Protein AF-A0A2V8CQQ2-F1 (afdb_monomer_lite)

Structure (mmCIF, N/CA/C/O backbone):
data_AF-A0A2V8CQQ2-F1
#
_entry.id   AF-A0A2V8CQQ2-F1
#
loop_
_atom_site.group_PDB
_atom_site.id
_atom_site.type_symbol
_atom_site.label_atom_id
_atom_site.label_alt_id
_atom_site.label_comp_id
_atom_site.label_asym_id
_atom_site.label_entity_id
_atom_site.label_seq_id
_atom_site.pdbx_PDB_ins_code
_atom_site.Cartn_x
_atom_site.Cartn_y
_atom_site.Cartn_z
_atom_site.occupancy
_atom_site.B_iso_or_equiv
_atom_site.auth_seq_id
_atom_site.auth_comp_id
_atom_site.auth_asym_id
_atom_site.auth_atom_id
_atom_site.pdbx_PDB_model_num
ATOM 1 N N . MET A 1 1 ? 18.560 66.442 -26.505 1.00 48.50 1 MET A N 1
ATOM 2 C CA . MET A 1 1 ? 17.286 65.693 -26.421 1.00 48.50 1 MET A CA 1
ATOM 3 C C . MET A 1 1 ? 16.680 65.686 -27.819 1.00 48.50 1 MET A C 1
ATOM 5 O O . MET A 1 1 ? 16.608 66.790 -28.347 1.00 48.50 1 MET A O 1
ATOM 9 N N . PRO A 1 2 ? 16.194 64.580 -28.423 1.00 58.81 2 PRO A N 1
ATOM 10 C CA . PRO A 1 2 ? 16.508 63.130 -28.410 1.00 58.81 2 PRO A CA 1
ATOM 11 C C . PRO A 1 2 ? 16.999 62.641 -29.835 1.00 58.81 2 PRO A C 1
ATOM 13 O O . PRO A 1 2 ? 17.320 63.515 -30.640 1.00 58.81 2 PRO A O 1
ATOM 16 N N . PRO A 1 3 ? 17.159 61.324 -30.155 1.00 74.31 3 PRO A N 1
ATOM 17 C CA . PRO A 1 3 ? 17.929 60.808 -31.315 1.00 74.31 3 PRO A CA 1
ATOM 18 C C . PRO A 1 3 ? 17.071 60.485 -32.566 1.00 74.31 3 PRO A C 1
ATOM 20 O O . PRO A 1 3 ? 15.854 60.677 -32.534 1.00 74.31 3 PRO A O 1
ATOM 23 N N . PRO A 1 4 ? 17.677 59.991 -33.671 1.00 66.62 4 PRO A N 1
ATOM 24 C CA . PRO A 1 4 ? 17.384 58.593 -34.015 1.00 66.62 4 PRO A CA 1
ATOM 25 C C . PRO A 1 4 ? 18.557 57.774 -34.587 1.00 66.62 4 PRO A C 1
ATOM 27 O O . PRO A 1 4 ? 19.465 58.274 -35.251 1.00 66.62 4 PRO A O 1
ATOM 30 N N . ASP A 1 5 ? 18.444 56.477 -34.318 1.00 65.44 5 ASP A N 1
ATOM 31 C CA . ASP A 1 5 ? 19.273 55.358 -34.744 1.00 65.44 5 ASP A CA 1
ATOM 32 C C . ASP A 1 5 ? 19.406 55.203 -36.262 1.00 65.44 5 ASP A C 1
ATOM 34 O O . ASP A 1 5 ? 18.468 55.457 -37.025 1.00 65.44 5 ASP A O 1
ATOM 38 N N . ARG A 1 6 ? 20.524 54.606 -36.687 1.00 59.81 6 ARG A N 1
ATOM 39 C CA . ARG A 1 6 ? 20.439 53.538 -37.684 1.00 59.81 6 ARG A CA 1
ATOM 40 C C . ARG A 1 6 ? 21.588 52.553 -37.571 1.00 59.81 6 ARG A C 1
ATOM 42 O O . ARG A 1 6 ? 22.755 52.878 -37.774 1.00 59.81 6 ARG A O 1
ATOM 49 N N . ASP A 1 7 ? 21.175 51.329 -37.284 1.00 55.94 7 ASP A N 1
ATOM 50 C CA . ASP A 1 7 ? 21.875 50.085 -37.528 1.00 55.94 7 ASP A CA 1
ATOM 51 C C . ASP A 1 7 ? 22.606 50.080 -38.876 1.00 55.94 7 ASP A C 1
ATOM 53 O O . ASP A 1 7 ? 22.018 50.418 -39.903 1.00 55.94 7 ASP A O 1
ATOM 57 N N . ALA A 1 8 ? 23.849 49.598 -38.887 1.00 51.00 8 ALA A N 1
ATOM 58 C CA . ALA A 1 8 ? 24.235 48.441 -39.698 1.00 51.00 8 ALA A CA 1
ATOM 59 C C . ALA A 1 8 ? 25.747 48.169 -39.609 1.00 51.00 8 ALA A C 1
ATOM 61 O O . ALA A 1 8 ? 26.566 48.856 -40.203 1.00 51.00 8 ALA A O 1
ATOM 62 N N . ARG A 1 9 ? 26.059 47.063 -38.929 1.00 53.53 9 ARG A N 1
ATOM 63 C CA . ARG A 1 9 ? 26.924 45.972 -39.407 1.00 53.53 9 ARG A CA 1
ATOM 64 C C . ARG A 1 9 ? 28.406 46.283 -39.726 1.00 53.53 9 ARG A C 1
ATOM 66 O O . ARG A 1 9 ? 28.769 46.844 -40.748 1.00 53.53 9 ARG A O 1
ATOM 73 N N . SER A 1 10 ? 29.226 45.746 -38.823 1.00 53.91 10 SER A N 1
ATOM 74 C CA . SER A 1 10 ? 30.654 45.396 -38.869 1.00 53.91 10 SER A CA 1
ATOM 75 C C . SER A 1 10 ? 31.324 45.208 -40.258 1.00 53.91 10 SER A C 1
ATOM 77 O O . SER A 1 10 ? 30.741 44.551 -41.125 1.00 53.91 10 SER A O 1
ATOM 79 N N . PRO A 1 11 ? 32.582 45.674 -40.436 1.00 66.00 11 PRO A N 1
ATOM 80 C CA . PRO A 1 11 ? 33.420 45.436 -41.612 1.00 66.00 11 PRO A CA 1
ATOM 81 C C . PRO A 1 11 ? 34.475 44.336 -41.373 1.00 66.00 11 PRO A C 1
ATOM 83 O O . PRO A 1 11 ? 35.284 44.449 -40.459 1.00 66.00 11 PRO A O 1
ATOM 86 N N . ALA A 1 12 ? 34.518 43.305 -42.220 1.00 51.28 12 ALA A N 1
ATOM 87 C CA . ALA A 1 12 ? 35.671 42.411 -42.439 1.00 51.28 12 ALA A CA 1
ATOM 88 C C . ALA A 1 12 ? 35.273 41.376 -43.506 1.00 51.28 12 ALA A C 1
ATOM 90 O O . ALA A 1 12 ? 34.176 40.839 -43.436 1.00 51.28 12 ALA A O 1
ATOM 91 N N . ALA A 1 13 ? 36.046 40.981 -44.509 1.00 57.81 13 ALA A N 1
ATOM 92 C CA . ALA A 1 13 ? 37.344 41.363 -45.045 1.00 57.81 13 ALA A CA 1
ATOM 93 C C . ALA A 1 13 ? 37.400 40.755 -46.472 1.00 57.81 13 ALA A C 1
ATOM 95 O O . ALA A 1 13 ? 36.751 39.733 -46.711 1.00 57.81 13 ALA A O 1
ATOM 96 N N . PRO A 1 14 ? 38.154 41.321 -47.427 1.00 56.09 14 PRO A N 1
ATOM 97 C CA . PRO A 1 14 ? 38.368 40.690 -48.723 1.00 56.09 14 PRO A CA 1
ATOM 98 C C . PRO A 1 14 ? 39.499 39.661 -48.608 1.00 56.09 14 PRO A C 1
ATOM 100 O O . PRO A 1 14 ? 40.629 40.009 -48.268 1.00 56.09 14 PRO A O 1
ATOM 103 N N . ILE A 1 15 ? 39.215 38.395 -48.905 1.00 60.31 15 ILE A N 1
ATOM 104 C CA . ILE A 1 15 ? 40.246 37.368 -49.093 1.00 60.31 15 ILE A CA 1
ATOM 105 C C . ILE A 1 15 ? 40.394 37.086 -50.584 1.00 60.31 15 ILE A C 1
ATOM 107 O O . ILE A 1 15 ? 39.588 36.393 -51.198 1.00 60.31 15 ILE A O 1
ATOM 111 N N . THR A 1 16 ? 41.458 37.659 -51.140 1.00 52.97 16 THR A N 1
ATOM 112 C CA . THR A 1 16 ? 42.044 37.331 -52.440 1.00 52.97 16 THR A CA 1
ATOM 113 C C . THR A 1 16 ? 43.217 36.376 -52.222 1.00 52.97 16 THR A C 1
ATOM 115 O O . THR A 1 16 ? 44.138 36.730 -51.486 1.00 52.97 16 THR A O 1
ATOM 118 N N . ARG A 1 17 ? 43.199 35.216 -52.892 1.00 50.44 17 ARG A N 1
ATOM 119 C CA . ARG A 1 17 ? 44.302 34.535 -53.624 1.00 50.44 17 ARG A CA 1
ATOM 120 C C . ARG A 1 17 ? 43.954 33.050 -53.770 1.00 50.44 17 ARG A C 1
ATOM 122 O O . ARG A 1 17 ? 43.710 32.382 -52.777 1.00 50.44 17 ARG A O 1
ATOM 129 N N . ASP A 1 18 ? 43.676 32.578 -54.979 1.00 52.72 18 ASP A N 1
ATOM 130 C CA . ASP A 1 18 ? 44.632 32.199 -56.039 1.00 52.72 18 ASP A CA 1
ATOM 131 C C . ASP A 1 18 ? 45.179 30.777 -55.827 1.00 52.72 18 ASP A C 1
ATOM 133 O O . ASP A 1 18 ? 45.940 30.525 -54.896 1.00 52.72 18 ASP A O 1
ATOM 137 N N . ALA A 1 19 ? 44.743 29.846 -56.682 1.00 50.97 19 ALA A N 1
ATOM 138 C CA . ALA A 1 19 ? 45.326 28.516 -56.842 1.00 50.97 19 ALA A CA 1
ATOM 139 C C . ALA A 1 19 ? 44.925 27.924 -58.208 1.00 50.97 19 ALA A C 1
ATOM 141 O O . ALA A 1 19 ? 43.901 27.261 -58.355 1.00 50.97 19 ALA A O 1
ATOM 142 N N . ALA A 1 20 ? 45.750 28.248 -59.204 1.00 51.81 20 ALA A N 1
ATOM 143 C CA . ALA A 1 20 ? 46.167 27.446 -60.357 1.00 51.81 20 ALA A CA 1
ATOM 144 C C . ALA A 1 20 ? 45.315 26.219 -60.766 1.00 51.81 20 ALA A C 1
ATOM 146 O O . ALA A 1 20 ? 45.336 25.158 -60.142 1.00 51.81 20 ALA A O 1
ATOM 147 N N . THR A 1 21 ? 44.684 26.339 -61.932 1.00 54.91 21 THR A N 1
ATOM 148 C CA . THR A 1 21 ? 44.083 25.254 -62.720 1.00 54.91 21 THR A CA 1
ATOM 149 C C . THR A 1 21 ? 45.175 24.456 -63.453 1.00 54.91 21 THR A C 1
ATOM 151 O O . THR A 1 21 ? 45.927 25.063 -64.216 1.00 54.91 21 THR A O 1
ATOM 154 N N . PRO A 1 22 ? 45.273 23.119 -63.326 1.00 67.56 22 PRO A N 1
ATOM 155 C CA . PRO A 1 22 ? 46.064 22.332 -64.265 1.00 67.56 22 PRO A CA 1
ATOM 156 C C . PRO A 1 22 ? 45.279 22.144 -65.580 1.00 67.56 22 PRO A C 1
ATOM 158 O O . PRO A 1 22 ? 44.085 21.823 -65.532 1.00 67.56 22 PRO A O 1
ATOM 161 N N . PRO A 1 23 ? 45.906 22.320 -66.759 1.00 60.38 23 PRO A N 1
ATOM 162 C CA . PRO A 1 23 ? 45.270 22.002 -68.029 1.00 60.38 23 PRO A CA 1
ATOM 163 C C . PRO A 1 23 ? 45.074 20.484 -68.122 1.00 60.38 23 PRO A C 1
ATOM 165 O O . PRO A 1 23 ? 46.022 19.705 -68.050 1.00 60.38 23 PRO A O 1
ATOM 168 N N . ARG A 1 24 ? 43.813 20.049 -68.234 1.00 56.28 24 ARG A N 1
ATOM 169 C CA . ARG A 1 24 ? 43.471 18.660 -68.556 1.00 56.28 24 ARG A CA 1
ATOM 170 C C . ARG A 1 24 ? 43.769 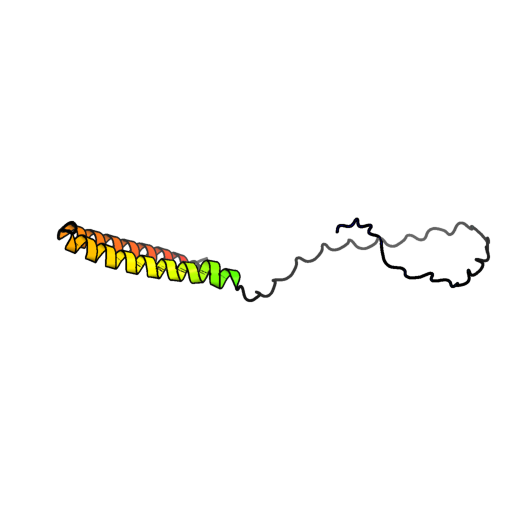18.431 -70.031 1.00 56.28 24 ARG A C 1
ATOM 172 O O . ARG A 1 24 ? 42.946 18.753 -70.889 1.00 56.28 24 ARG A O 1
ATOM 179 N N . ASP A 1 25 ? 44.934 17.860 -70.299 1.00 52.03 25 ASP A N 1
ATOM 180 C CA . ASP A 1 25 ? 45.273 17.342 -71.614 1.00 52.03 25 ASP A CA 1
ATOM 181 C C . ASP A 1 25 ? 44.264 16.269 -72.017 1.00 52.03 25 ASP A C 1
ATOM 183 O O . ASP A 1 25 ? 44.103 15.211 -71.404 1.00 52.03 25 ASP A O 1
ATOM 187 N N . SER A 1 26 ? 43.529 16.618 -73.063 1.00 54.41 26 SER A N 1
ATOM 188 C CA . SER A 1 26 ? 42.491 15.823 -73.684 1.00 54.41 26 SER A CA 1
ATOM 189 C C . SER A 1 26 ? 43.150 14.746 -74.542 1.00 54.41 26 SER A C 1
ATOM 191 O O . SER A 1 26 ? 43.262 14.883 -75.757 1.00 54.41 26 SER A O 1
ATOM 193 N N . ALA A 1 27 ? 43.602 13.660 -73.915 1.00 52.84 27 ALA A N 1
ATOM 194 C CA . ALA A 1 27 ? 44.019 12.454 -74.623 1.00 52.84 27 ALA A CA 1
ATOM 195 C C . ALA A 1 27 ? 42.778 11.668 -75.082 1.00 52.84 27 ALA A C 1
ATOM 197 O O . ALA A 1 27 ? 42.403 10.642 -74.518 1.00 52.84 27 ALA A O 1
ATOM 198 N N . ALA A 1 28 ? 42.116 12.176 -76.122 1.00 54.25 28 ALA A N 1
ATOM 199 C CA . ALA A 1 28 ? 41.160 11.415 -76.909 1.00 54.25 28 ALA A CA 1
ATOM 200 C C . ALA A 1 28 ? 41.914 10.337 -77.699 1.00 54.25 28 ALA A C 1
ATOM 202 O O . ALA A 1 28 ? 42.345 10.571 -78.823 1.00 54.25 28 ALA A O 1
ATOM 203 N N . LEU A 1 29 ? 42.084 9.150 -77.115 1.00 55.81 29 LEU A N 1
ATOM 204 C CA . LEU A 1 29 ? 42.600 7.980 -77.820 1.00 55.81 29 LEU A CA 1
ATOM 205 C C . LEU A 1 29 ? 41.821 6.717 -77.412 1.00 55.81 29 LEU A C 1
ATOM 207 O O . LEU A 1 29 ? 42.085 6.093 -76.393 1.00 55.81 29 LEU A O 1
ATOM 211 N N . ARG A 1 30 ? 40.942 6.317 -78.342 1.00 53.09 30 ARG A N 1
ATOM 212 C CA . ARG A 1 30 ? 40.531 4.938 -78.676 1.00 53.09 30 ARG A CA 1
ATOM 213 C C . ARG A 1 30 ? 39.436 4.288 -77.822 1.00 53.09 30 ARG A C 1
ATOM 215 O O . ARG A 1 30 ? 39.684 3.501 -76.919 1.00 53.09 30 ARG A O 1
ATOM 222 N N . THR A 1 31 ? 38.196 4.493 -78.263 1.00 54.81 31 THR A N 1
ATOM 223 C CA . THR A 1 31 ? 37.081 3.564 -78.044 1.00 54.81 31 THR A CA 1
ATOM 224 C C . THR A 1 31 ? 37.286 2.323 -78.921 1.00 54.81 31 THR A C 1
ATOM 226 O O . THR A 1 31 ? 36.911 2.308 -80.090 1.00 54.81 31 THR A O 1
ATOM 229 N N . GLY A 1 32 ? 37.924 1.289 -78.377 1.00 58.00 32 GLY A N 1
ATOM 230 C CA . GLY A 1 32 ? 37.775 -0.082 -78.871 1.00 58.00 32 GLY A CA 1
ATOM 231 C C . GLY A 1 32 ? 36.691 -0.795 -78.051 1.00 58.00 32 GLY A C 1
ATOM 232 O O . GLY A 1 32 ? 36.606 -0.532 -76.849 1.00 58.00 32 GLY A O 1
ATOM 233 N N . PRO A 1 33 ? 35.852 -1.675 -78.628 1.00 58.75 33 PRO A N 1
ATOM 234 C CA . PRO A 1 33 ? 34.936 -2.484 -77.835 1.00 58.75 33 PRO A CA 1
ATOM 235 C C . PRO A 1 33 ? 35.761 -3.491 -77.028 1.00 58.75 33 PRO A C 1
ATOM 237 O O . PRO A 1 33 ? 36.314 -4.437 -77.585 1.00 58.75 33 PRO A O 1
ATOM 240 N N . VAL A 1 34 ? 35.877 -3.275 -75.720 1.00 59.88 34 VAL A N 1
ATOM 241 C CA . VAL A 1 34 ? 36.388 -4.289 -74.793 1.00 59.88 34 VAL A CA 1
ATOM 242 C C . VAL A 1 34 ? 35.254 -5.295 -74.575 1.00 59.88 34 VAL A C 1
ATOM 244 O O . VAL A 1 34 ? 34.163 -4.872 -74.179 1.00 59.88 34 VAL A O 1
ATOM 247 N N . PRO A 1 35 ? 35.449 -6.600 -74.840 1.00 64.19 35 PRO A N 1
ATOM 248 C CA . PRO A 1 35 ? 34.480 -7.619 -74.458 1.00 64.19 35 PRO A CA 1
ATOM 249 C C . PRO A 1 35 ? 34.189 -7.503 -72.959 1.00 64.19 35 PRO A C 1
ATOM 251 O O . PRO A 1 35 ? 35.106 -7.548 -72.141 1.00 64.19 35 PRO A O 1
ATOM 254 N N . ALA A 1 36 ? 32.924 -7.288 -72.5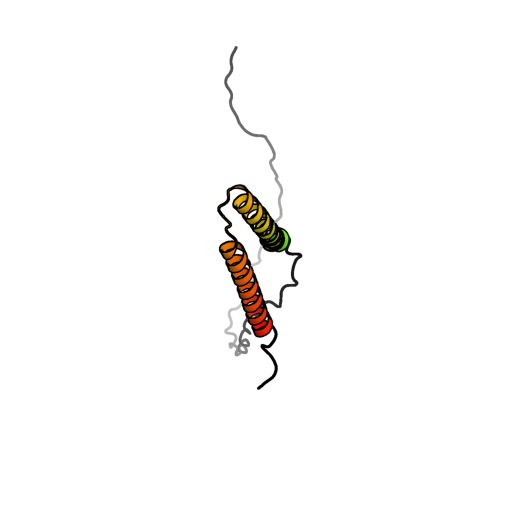97 1.00 66.38 36 ALA A N 1
ATOM 255 C CA . ALA A 1 36 ? 32.521 -7.182 -71.203 1.00 66.38 36 ALA A CA 1
ATOM 256 C C . ALA A 1 36 ? 32.710 -8.544 -70.522 1.00 66.38 36 ALA A C 1
ATOM 258 O O . ALA A 1 36 ? 31.934 -9.473 -70.735 1.00 66.38 36 ALA A O 1
ATOM 259 N N . GLU A 1 37 ? 33.759 -8.660 -69.715 1.00 69.12 37 GLU A N 1
ATOM 260 C CA . GLU A 1 37 ? 33.955 -9.799 -68.829 1.00 69.12 37 GLU A CA 1
ATOM 261 C C . GLU A 1 37 ? 32.787 -9.851 -67.822 1.00 69.12 37 GLU A C 1
ATOM 263 O O . GLU A 1 37 ? 32.404 -8.801 -67.284 1.00 69.12 37 GLU A O 1
ATOM 268 N N . PRO A 1 38 ? 32.162 -11.021 -67.578 1.00 66.12 38 PRO A N 1
ATOM 269 C CA . PRO A 1 38 ? 31.054 -11.128 -66.641 1.00 66.12 38 PRO A CA 1
ATOM 270 C C . PRO A 1 38 ? 31.511 -10.693 -65.249 1.00 66.12 38 PRO A C 1
ATOM 272 O O . PRO A 1 38 ? 32.264 -11.390 -64.571 1.00 66.12 38 PRO A O 1
ATOM 275 N N . ARG A 1 39 ? 31.060 -9.514 -64.812 1.00 69.88 39 ARG A N 1
ATOM 276 C CA . ARG A 1 39 ? 31.322 -9.029 -63.458 1.00 69.88 39 ARG A CA 1
ATOM 277 C C . ARG A 1 39 ? 30.722 -10.046 -62.476 1.00 69.88 39 ARG A C 1
ATOM 279 O O . ARG A 1 39 ? 29.522 -10.310 -62.578 1.00 69.88 39 ARG A O 1
ATOM 286 N N . PRO A 1 40 ? 31.500 -10.611 -61.534 1.00 71.88 40 PRO A N 1
ATOM 287 C CA . PRO A 1 40 ? 30.952 -11.526 -60.545 1.00 71.88 40 PRO A CA 1
ATOM 288 C C . PRO A 1 40 ? 29.815 -10.833 -59.788 1.00 71.88 40 PRO A C 1
ATOM 290 O O . PRO A 1 40 ? 29.934 -9.669 -59.388 1.00 71.88 40 PRO A O 1
ATOM 293 N N . ALA A 1 41 ? 28.690 -11.537 -59.644 1.00 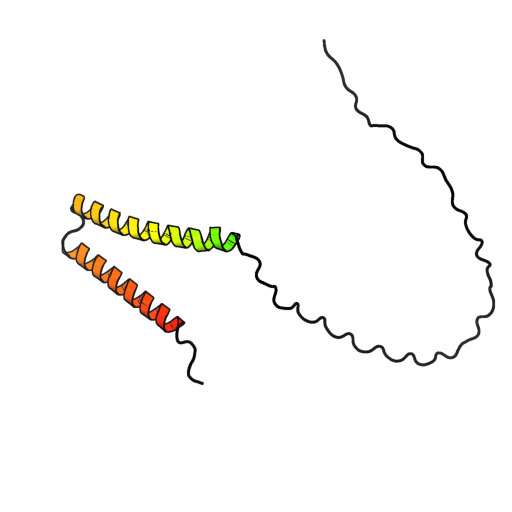73.19 41 ALA A N 1
ATOM 294 C CA . ALA A 1 41 ? 27.531 -11.035 -58.924 1.00 73.19 41 ALA A CA 1
ATOM 295 C C . ALA A 1 41 ? 27.958 -10.629 -57.508 1.00 73.19 41 ALA A C 1
ATOM 297 O O . ALA A 1 41 ? 28.589 -11.405 -56.789 1.00 73.19 41 ALA A O 1
ATOM 298 N N . SER A 1 42 ? 27.651 -9.391 -57.120 1.00 72.00 42 SER A N 1
ATOM 299 C CA . SER A 1 42 ? 27.932 -8.923 -55.765 1.00 72.00 42 SER A CA 1
ATOM 300 C C . SER A 1 42 ? 27.173 -9.801 -54.765 1.00 72.00 42 SER A C 1
ATOM 302 O O . SER A 1 42 ? 25.991 -10.072 -54.997 1.00 72.00 42 SER A O 1
ATOM 304 N N . PRO A 1 43 ? 27.808 -10.251 -53.667 1.00 76.81 43 PRO A N 1
ATOM 305 C CA . PRO A 1 43 ? 27.117 -11.055 -52.671 1.00 76.81 43 PRO A CA 1
ATOM 306 C C . PRO A 1 43 ? 25.918 -10.276 -52.103 1.00 76.81 43 PRO A C 1
ATOM 308 O O . PRO A 1 43 ? 25.971 -9.041 -52.023 1.00 76.81 43 PRO A O 1
ATOM 311 N N . PRO A 1 44 ? 24.838 -10.969 -51.698 1.00 78.31 44 PRO A N 1
ATOM 312 C CA . PRO A 1 44 ? 23.692 -10.328 -51.068 1.00 78.31 44 PRO A CA 1
ATOM 313 C C . PRO A 1 44 ? 24.153 -9.483 -49.877 1.00 78.31 44 PRO A C 1
ATOM 315 O O . PRO A 1 44 ? 24.910 -9.957 -49.028 1.00 78.31 44 PRO A O 1
ATOM 318 N N . ARG A 1 45 ? 23.703 -8.224 -49.800 1.00 77.00 45 ARG A N 1
ATOM 319 C CA . ARG A 1 45 ? 23.943 -7.393 -48.615 1.00 77.00 45 ARG A CA 1
ATOM 320 C C . ARG A 1 45 ? 23.261 -8.069 -47.427 1.00 77.00 45 ARG A C 1
ATOM 322 O O . ARG A 1 45 ? 22.038 -8.185 -47.420 1.00 77.00 45 ARG A O 1
ATOM 329 N N . LEU A 1 46 ? 24.043 -8.521 -46.445 1.00 77.00 46 LEU A N 1
ATOM 330 C CA . LEU A 1 46 ? 23.480 -9.030 -45.198 1.00 77.00 46 LEU A CA 1
ATOM 331 C C . LEU A 1 46 ? 22.654 -7.919 -44.526 1.00 77.00 46 LEU A C 1
ATOM 333 O O . LEU A 1 46 ? 23.088 -6.761 -44.523 1.00 77.00 46 LEU A O 1
ATOM 337 N N . PRO A 1 47 ? 21.486 -8.249 -43.948 1.00 80.94 47 PRO A N 1
ATOM 338 C CA . PRO A 1 47 ? 20.713 -7.286 -43.183 1.00 80.94 47 PRO A CA 1
ATOM 339 C C . PRO A 1 47 ? 21.547 -6.758 -42.004 1.00 80.94 47 PRO A C 1
ATOM 341 O O . PRO A 1 47 ? 22.331 -7.512 -41.415 1.00 80.94 47 PRO A O 1
ATOM 344 N N . PRO A 1 48 ? 21.405 -5.469 -41.646 1.00 78.69 48 PRO A N 1
ATOM 345 C CA . PRO A 1 48 ? 22.115 -4.898 -40.512 1.00 78.69 48 PRO A CA 1
ATOM 346 C C . PRO A 1 48 ? 21.756 -5.663 -39.234 1.00 78.69 48 PRO A C 1
ATOM 348 O O . PRO A 1 48 ? 20.584 -5.892 -38.932 1.00 78.69 48 PRO A O 1
ATOM 351 N N . ARG A 1 49 ? 22.784 -6.077 -38.486 1.00 79.31 49 ARG A N 1
ATOM 352 C CA . ARG A 1 49 ? 22.618 -6.768 -37.205 1.00 79.31 49 ARG A CA 1
ATOM 353 C C . ARG A 1 49 ? 21.859 -5.849 -36.235 1.00 79.31 49 ARG A C 1
ATOM 355 O O . ARG A 1 49 ? 22.212 -4.669 -36.157 1.00 79.31 49 ARG A O 1
ATOM 362 N N . PRO A 1 50 ? 20.851 -6.350 -35.495 1.00 80.25 50 PRO A N 1
ATOM 363 C CA . PRO A 1 50 ? 20.146 -5.534 -34.517 1.00 80.25 50 PRO A CA 1
ATOM 364 C C . PRO A 1 50 ? 21.138 -4.951 -33.499 1.00 80.25 50 PRO A C 1
ATOM 366 O O . PRO A 1 50 ? 22.095 -5.639 -33.122 1.00 80.25 50 PRO A O 1
ATOM 369 N N . PRO A 1 51 ? 20.943 -3.689 -33.073 1.00 77.88 51 PRO A N 1
ATOM 370 C CA . PRO A 1 51 ? 21.811 -3.061 -32.089 1.00 77.88 51 PRO A CA 1
ATOM 371 C C . PRO A 1 51 ? 21.841 -3.912 -30.815 1.00 77.88 51 PRO A C 1
ATOM 373 O O . PRO A 1 51 ? 20.802 -4.363 -30.334 1.00 77.88 51 PRO A O 1
ATOM 376 N N . GLY A 1 52 ? 23.047 -4.160 -30.298 1.00 76.62 52 GLY A N 1
ATOM 377 C CA . GLY A 1 52 ? 23.238 -4.939 -29.077 1.00 76.62 52 GLY A CA 1
ATOM 378 C C . GLY A 1 52 ? 22.585 -4.278 -27.853 1.00 76.62 52 GLY A C 1
ATOM 379 O O . GLY A 1 52 ? 22.262 -3.085 -27.901 1.00 76.62 52 GLY A O 1
ATOM 380 N N . PRO A 1 53 ? 22.397 -5.027 -26.749 1.00 73.88 53 PRO A N 1
ATOM 381 C CA . PRO A 1 53 ? 21.846 -4.489 -25.510 1.00 73.88 53 PRO A CA 1
ATOM 382 C C . PRO A 1 53 ? 22.628 -3.248 -25.069 1.00 73.88 53 PRO A C 1
ATOM 384 O O . PRO A 1 53 ? 23.839 -3.306 -24.855 1.00 73.88 53 PRO A O 1
ATOM 387 N N . ARG A 1 54 ? 21.940 -2.107 -24.973 1.00 73.69 54 ARG A N 1
ATOM 388 C CA . ARG A 1 54 ? 22.537 -0.863 -24.480 1.00 73.69 54 ARG A CA 1
ATOM 389 C C . ARG A 1 54 ? 22.789 -1.022 -22.982 1.00 73.69 54 ARG A C 1
ATOM 391 O O . ARG A 1 54 ? 21.887 -1.419 -22.248 1.00 73.69 54 ARG A O 1
ATOM 398 N N . VAL A 1 55 ? 24.012 -0.730 -22.545 1.00 68.94 55 VAL A N 1
ATOM 399 C CA . VAL A 1 55 ? 24.380 -0.706 -21.123 1.00 68.94 55 VAL A CA 1
ATOM 400 C C . VAL A 1 55 ? 23.438 0.277 -20.410 1.00 68.94 55 VAL A C 1
ATOM 402 O O . VAL A 1 55 ? 23.253 1.378 -20.938 1.00 68.94 55 VAL A O 1
ATOM 405 N N . PRO A 1 56 ? 22.812 -0.076 -19.271 1.00 69.00 56 PRO A N 1
ATOM 406 C CA . PRO A 1 56 ? 21.906 0.842 -18.593 1.00 69.00 56 PRO A CA 1
ATOM 407 C C . PRO A 1 56 ? 22.696 2.070 -18.137 1.00 69.00 56 PRO A C 1
ATOM 409 O O . PRO A 1 56 ? 23.599 1.958 -17.307 1.00 69.00 56 PRO A O 1
ATOM 412 N N . ALA A 1 57 ? 22.384 3.239 -18.694 1.00 74.69 57 ALA A N 1
ATOM 413 C CA . ALA A 1 57 ? 22.830 4.495 -18.112 1.00 74.69 57 ALA A CA 1
ATOM 414 C C . ALA A 1 57 ? 22.165 4.651 -16.736 1.00 74.69 57 ALA A C 1
ATOM 416 O O . ALA A 1 57 ? 21.059 4.155 -16.518 1.00 74.69 57 ALA A O 1
ATOM 417 N N . PHE A 1 58 ? 22.842 5.307 -15.794 1.00 72.94 58 PHE A N 1
ATOM 418 C CA . PHE A 1 58 ? 22.278 5.563 -14.471 1.00 72.94 58 PHE A CA 1
ATOM 419 C C . PHE A 1 58 ? 21.005 6.416 -14.614 1.00 72.94 58 PHE A C 1
ATOM 421 O O . PHE A 1 58 ? 21.062 7.583 -15.002 1.00 72.94 58 PHE A O 1
ATOM 428 N N . ASP A 1 59 ? 19.857 5.792 -14.354 1.00 79.88 59 ASP A N 1
ATOM 429 C CA . ASP A 1 59 ? 18.527 6.254 -14.757 1.00 79.88 59 ASP A CA 1
ATOM 430 C C . ASP A 1 59 ? 17.940 7.222 -13.711 1.00 79.88 59 ASP A C 1
ATOM 432 O O . ASP A 1 59 ? 17.032 6.896 -12.940 1.00 79.88 59 ASP A O 1
ATOM 436 N N . TRP A 1 60 ? 18.541 8.413 -13.619 1.00 85.44 60 TRP A N 1
ATOM 437 C CA . TRP A 1 60 ? 18.181 9.458 -12.650 1.00 85.44 60 TRP A CA 1
ATOM 438 C C . TRP A 1 60 ? 16.691 9.831 -12.687 1.00 85.44 60 TRP A C 1
ATOM 440 O O . TRP A 1 60 ? 16.089 10.064 -11.638 1.00 85.44 60 TRP A O 1
ATOM 450 N N . GLU A 1 61 ? 16.083 9.829 -13.873 1.00 87.12 61 GLU A N 1
ATOM 451 C CA . GLU A 1 61 ? 14.657 10.103 -14.069 1.00 87.12 61 GLU A CA 1
ATOM 452 C C . GLU A 1 61 ? 13.776 9.048 -13.388 1.00 87.12 61 GLU A C 1
ATOM 454 O O . GLU A 1 61 ? 12.831 9.374 -12.671 1.00 87.12 61 GLU A O 1
ATOM 459 N N . ASN A 1 62 ? 14.141 7.775 -13.520 1.00 83.75 62 ASN A N 1
ATOM 460 C CA . ASN A 1 62 ? 13.428 6.661 -12.906 1.00 83.75 62 ASN A CA 1
ATOM 461 C C . ASN A 1 62 ? 13.576 6.666 -11.370 1.00 83.75 62 ASN A C 1
ATOM 463 O O . ASN A 1 62 ? 12.633 6.372 -10.630 1.00 83.75 62 ASN A O 1
ATOM 467 N N . LEU A 1 63 ? 14.745 7.076 -10.864 1.00 81.56 63 LEU A N 1
ATOM 468 C CA . LEU A 1 63 ? 14.982 7.213 -9.425 1.00 81.56 63 LEU A CA 1
ATOM 469 C C . LEU A 1 63 ? 14.113 8.302 -8.788 1.00 81.56 63 LEU A C 1
ATOM 471 O O . LEU A 1 63 ? 13.515 8.061 -7.740 1.00 81.56 63 LEU A O 1
ATOM 475 N N . ILE A 1 64 ? 14.026 9.476 -9.412 1.00 84.12 64 ILE A N 1
ATOM 476 C CA . ILE A 1 64 ? 13.324 10.634 -8.844 1.00 84.12 64 ILE A CA 1
ATOM 477 C C . ILE A 1 64 ? 11.823 10.571 -9.154 1.00 84.12 64 ILE A C 1
ATOM 479 O O . ILE A 1 64 ? 10.997 10.825 -8.281 1.00 84.12 64 ILE A O 1
ATOM 483 N N . GLY A 1 65 ? 11.455 10.195 -10.376 1.00 77.38 65 GLY A N 1
ATOM 484 C CA . GLY A 1 65 ? 10.065 10.168 -10.821 1.00 77.38 65 GLY A CA 1
ATOM 485 C C . GLY A 1 65 ? 9.296 8.957 -10.307 1.00 77.38 65 GLY A C 1
ATOM 486 O O . GLY A 1 65 ? 8.207 9.101 -9.763 1.00 77.38 65 GLY A O 1
ATOM 487 N N . VAL A 1 66 ? 9.856 7.754 -10.441 1.00 82.38 66 VAL A N 1
ATOM 488 C CA . VAL A 1 66 ? 9.120 6.518 -10.137 1.00 82.38 66 VAL A CA 1
ATOM 489 C C . VAL A 1 66 ? 9.405 6.060 -8.714 1.00 82.38 66 VAL A C 1
ATOM 491 O O . VAL A 1 66 ? 8.490 5.843 -7.919 1.00 82.38 66 VAL A O 1
ATOM 494 N N . LYS A 1 67 ? 10.684 5.919 -8.365 1.00 84.94 67 LYS A N 1
ATOM 495 C CA . LYS A 1 67 ? 11.079 5.254 -7.120 1.00 84.94 67 LYS A CA 1
ATOM 496 C C . LYS A 1 67 ? 10.909 6.146 -5.891 1.00 84.94 67 LYS A C 1
ATOM 498 O O . LYS A 1 67 ? 10.406 5.672 -4.872 1.00 84.94 67 LYS A O 1
ATOM 503 N N . LEU A 1 68 ? 11.261 7.428 -5.991 1.00 87.62 68 LEU A N 1
ATOM 504 C CA . LEU A 1 68 ? 11.082 8.390 -4.903 1.00 87.62 68 LEU A CA 1
ATOM 505 C C . LEU A 1 68 ? 9.602 8.717 -4.682 1.00 87.62 68 LEU A C 1
ATOM 507 O O . LEU A 1 68 ? 9.130 8.635 -3.550 1.00 87.62 68 LEU A O 1
ATOM 511 N N . PHE A 1 69 ? 8.849 9.001 -5.750 1.00 88.69 69 PHE A N 1
ATOM 512 C CA . PHE A 1 69 ? 7.416 9.281 -5.641 1.00 88.69 69 PHE A CA 1
ATOM 513 C C . PHE A 1 69 ? 6.634 8.077 -5.105 1.00 88.69 69 PHE A C 1
ATOM 515 O O . PHE A 1 69 ? 5.804 8.241 -4.216 1.00 88.69 69 PHE A O 1
ATOM 522 N N . SER A 1 70 ? 6.946 6.853 -5.555 1.00 89.88 70 SER A N 1
ATOM 523 C CA . SER A 1 70 ? 6.339 5.637 -4.998 1.00 89.88 70 SER A CA 1
ATOM 524 C C . SER A 1 70 ? 6.674 5.444 -3.517 1.00 89.88 70 SER A C 1
ATOM 526 O O . SER A 1 70 ? 5.814 4.997 -2.758 1.00 89.88 70 SER A O 1
ATOM 528 N N . GLY A 1 71 ? 7.900 5.771 -3.093 1.00 89.31 71 GLY A N 1
ATOM 529 C CA . GLY A 1 71 ? 8.291 5.732 -1.684 1.00 89.31 71 GLY A CA 1
ATOM 530 C C . GLY A 1 71 ? 7.512 6.744 -0.843 1.00 89.31 71 GLY A C 1
ATOM 531 O O . GLY A 1 71 ? 6.933 6.381 0.180 1.00 89.31 71 GLY A O 1
ATOM 532 N N . ILE A 1 72 ? 7.432 7.994 -1.309 1.00 93.06 72 ILE A N 1
ATOM 533 C CA . ILE A 1 72 ? 6.692 9.075 -0.644 1.00 93.06 72 ILE A CA 1
ATOM 534 C C . ILE A 1 72 ? 5.202 8.746 -0.573 1.00 93.06 72 ILE A C 1
ATOM 536 O O . ILE A 1 72 ? 4.607 8.887 0.490 1.00 93.06 72 ILE A O 1
ATOM 540 N N . ALA A 1 73 ? 4.605 8.261 -1.662 1.00 87.88 73 ALA A N 1
ATOM 541 C CA . ALA A 1 73 ? 3.203 7.863 -1.694 1.00 87.88 73 ALA A CA 1
ATOM 542 C C . ALA A 1 73 ? 2.907 6.750 -0.679 1.00 87.88 73 ALA A C 1
ATOM 544 O O . ALA A 1 73 ? 1.908 6.822 0.031 1.00 87.88 73 ALA A O 1
ATOM 545 N N . GLY A 1 74 ? 3.798 5.759 -0.550 1.00 89.06 74 GLY A N 1
ATOM 546 C CA . GLY A 1 74 ? 3.677 4.709 0.462 1.00 89.06 74 GLY A CA 1
ATOM 547 C C . GLY A 1 74 ? 3.718 5.256 1.891 1.00 89.06 74 GLY A C 1
ATOM 548 O O . GLY A 1 74 ? 2.848 4.937 2.699 1.00 89.06 74 GLY A O 1
ATOM 549 N N . VAL A 1 75 ? 4.688 6.121 2.202 1.00 94.00 75 VAL A N 1
ATOM 550 C CA . VAL A 1 75 ? 4.797 6.751 3.531 1.00 94.00 75 VAL A CA 1
ATOM 551 C C . VAL A 1 75 ? 3.588 7.645 3.820 1.00 94.00 75 VAL A C 1
ATOM 553 O O . VAL A 1 75 ? 3.004 7.561 4.900 1.00 94.00 75 VAL A O 1
ATOM 556 N N . ALA A 1 76 ? 3.171 8.460 2.851 1.00 94.62 76 ALA A N 1
ATOM 557 C CA . ALA A 1 76 ? 2.004 9.327 2.963 1.00 94.62 76 ALA A CA 1
ATOM 558 C C . ALA A 1 76 ? 0.724 8.522 3.215 1.00 94.62 76 ALA A C 1
ATOM 560 O O . ALA A 1 76 ? -0.084 8.916 4.051 1.00 94.62 76 ALA A O 1
ATOM 561 N N . LEU A 1 77 ? 0.565 7.370 2.558 1.00 90.75 77 LEU A N 1
ATOM 562 C CA . LEU A 1 77 ? -0.573 6.478 2.767 1.00 90.75 77 LEU A CA 1
ATOM 563 C C . LEU A 1 77 ? -0.609 5.923 4.199 1.00 90.75 77 LEU A C 1
ATOM 565 O O . LEU A 1 77 ? -1.668 5.906 4.823 1.00 90.75 77 LEU A O 1
ATOM 569 N N . VAL A 1 78 ? 0.540 5.506 4.742 1.00 89.25 78 VAL A N 1
ATOM 570 C CA . VAL A 1 78 ? 0.637 5.016 6.129 1.00 89.25 78 VAL A CA 1
ATOM 571 C C . VAL A 1 78 ? 0.275 6.121 7.119 1.00 89.25 78 VAL A C 1
ATOM 573 O O . VAL A 1 78 ? -0.532 5.900 8.023 1.00 89.25 78 VAL A O 1
ATOM 576 N N . LEU A 1 79 ? 0.825 7.323 6.934 1.00 90.69 79 LEU A N 1
ATOM 577 C CA . LEU A 1 79 ? 0.503 8.468 7.783 1.00 90.69 79 LEU A CA 1
ATOM 578 C C . LEU A 1 79 ? -0.981 8.824 7.694 1.00 90.69 79 LEU A C 1
ATOM 580 O O . LEU A 1 79 ? -1.622 8.989 8.729 1.00 90.69 79 LEU A O 1
ATOM 584 N N . ALA A 1 80 ? -1.544 8.880 6.487 1.00 86.62 80 ALA A N 1
ATOM 585 C CA . ALA A 1 80 ? -2.962 9.135 6.277 1.00 86.62 80 ALA A CA 1
ATOM 586 C C . ALA A 1 80 ? -3.831 8.104 7.008 1.00 86.62 80 ALA A C 1
ATOM 588 O O . ALA A 1 80 ? -4.776 8.495 7.682 1.00 86.62 80 ALA A O 1
ATOM 589 N N . ALA A 1 81 ? -3.486 6.814 6.955 1.00 84.00 81 ALA A N 1
ATOM 590 C CA . ALA A 1 81 ? -4.217 5.773 7.674 1.00 84.00 81 ALA A CA 1
ATOM 591 C C . ALA A 1 81 ? -4.187 5.981 9.200 1.00 84.00 81 ALA A C 1
ATOM 593 O O . ALA A 1 81 ? -5.225 5.880 9.856 1.00 84.00 81 ALA A O 1
ATOM 594 N N . ILE A 1 82 ? -3.023 6.319 9.768 1.00 84.62 82 ILE A N 1
ATOM 595 C CA . ILE A 1 82 ? -2.868 6.585 11.208 1.00 84.62 82 ILE A CA 1
AT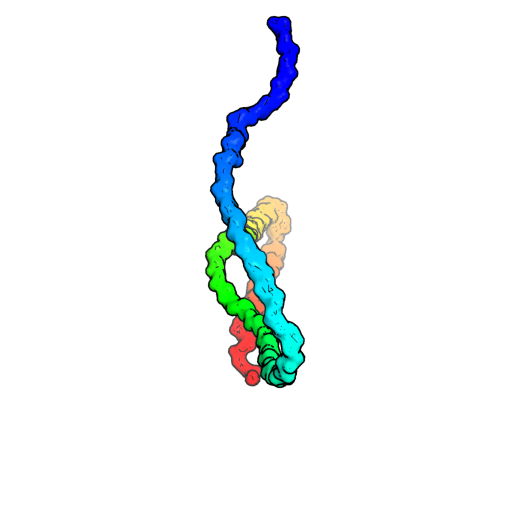OM 596 C C . ILE A 1 82 ? -3.656 7.834 11.618 1.00 84.62 82 ILE A C 1
ATOM 598 O O . ILE A 1 82 ? -4.431 7.786 12.575 1.00 84.62 82 ILE A O 1
ATOM 602 N N . PHE A 1 83 ? -3.480 8.946 10.898 1.00 83.25 83 PHE A N 1
ATOM 603 C CA . PHE A 1 83 ? -4.176 10.201 11.183 1.00 83.25 83 PHE A CA 1
ATOM 604 C C . PHE A 1 83 ? -5.683 10.058 11.025 1.00 83.25 83 PHE A C 1
ATOM 606 O O . PHE A 1 83 ? -6.421 10.524 11.884 1.00 83.25 83 PHE A O 1
ATOM 613 N N . PHE A 1 84 ? -6.143 9.374 9.981 1.00 81.31 84 PHE A N 1
ATOM 614 C CA . PHE A 1 84 ? -7.556 9.093 9.763 1.00 81.31 84 PHE A CA 1
ATOM 615 C C . PHE A 1 84 ? -8.148 8.282 10.918 1.00 81.31 84 PHE A C 1
ATOM 617 O O . PHE A 1 84 ? -9.212 8.627 11.435 1.00 81.31 84 PHE A O 1
ATOM 624 N N . LEU A 1 85 ? -7.429 7.252 11.378 1.00 77.94 85 LEU A N 1
ATOM 625 C CA . LEU A 1 85 ? -7.845 6.459 12.528 1.00 77.94 85 LEU A CA 1
ATOM 626 C C . LEU A 1 85 ? -7.944 7.330 13.786 1.00 77.94 85 LEU A C 1
ATOM 628 O O . LEU A 1 85 ? -8.964 7.299 14.468 1.00 77.94 85 LEU A O 1
ATOM 632 N N . ARG A 1 86 ? -6.915 8.133 14.080 1.00 79.31 86 ARG A N 1
ATOM 633 C CA . ARG A 1 86 ? -6.882 9.014 15.257 1.00 79.31 86 ARG A CA 1
ATOM 634 C C . ARG A 1 86 ? -8.009 10.053 15.196 1.00 79.31 86 ARG A C 1
ATOM 636 O O . ARG A 1 86 ? -8.804 10.129 16.130 1.00 79.31 86 ARG A O 1
ATOM 643 N N . TYR A 1 87 ? -8.137 10.750 14.070 1.00 77.56 87 TYR A N 1
ATOM 644 C CA . TYR A 1 87 ? -9.166 11.757 13.812 1.00 77.56 87 TYR A CA 1
ATOM 645 C C . TYR A 1 87 ? -10.576 11.203 14.020 1.00 77.56 87 TYR A C 1
ATOM 647 O O . TYR A 1 87 ? -11.403 11.814 14.699 1.00 77.56 87 TYR A O 1
ATOM 655 N N . SER A 1 88 ? -10.850 10.014 13.487 1.00 71.94 88 SER A N 1
ATOM 656 C CA . SER A 1 88 ? -12.190 9.444 13.545 1.00 71.94 88 SER A CA 1
ATOM 657 C C . SER A 1 88 ? -12.532 8.848 14.927 1.00 71.94 88 SER A C 1
ATOM 659 O O . SER A 1 88 ? -13.711 8.770 15.273 1.00 71.94 88 SER A O 1
ATOM 661 N N . ILE A 1 89 ? -11.540 8.527 15.774 1.00 74.25 89 ILE A N 1
ATOM 662 C CA . ILE A 1 89 ? -11.765 8.212 17.201 1.00 74.25 89 ILE A CA 1
ATOM 663 C C . ILE A 1 89 ? -12.145 9.476 17.976 1.00 74.25 89 ILE A C 1
ATOM 665 O O . ILE A 1 89 ? -13.082 9.447 18.768 1.00 74.25 89 ILE A O 1
ATOM 669 N N . GLU A 1 90 ? -11.437 10.585 17.746 1.00 74.88 90 GLU A N 1
ATOM 670 C CA . GLU A 1 90 ? -11.701 11.862 18.426 1.00 74.88 90 GLU A CA 1
ATOM 671 C C . GLU A 1 90 ? -13.078 12.434 18.098 1.00 74.88 90 GLU A C 1
ATOM 673 O O . GLU A 1 90 ? -13.746 12.976 18.971 1.00 74.88 90 GLU A O 1
ATOM 678 N N . HIS A 1 91 ? -13.518 12.276 16.850 1.00 74.81 91 HIS A N 1
ATOM 679 C CA . HIS A 1 91 ? -14.821 12.757 16.389 1.00 74.81 91 HIS A CA 1
ATOM 680 C C . HIS A 1 91 ? -15.963 11.769 16.692 1.00 74.81 91 HIS A C 1
ATOM 682 O O . HIS A 1 91 ? -17.099 11.996 16.284 1.00 74.81 91 HIS A O 1
ATOM 688 N N . GLY A 1 92 ? -15.684 10.656 17.385 1.00 69.62 92 GLY A N 1
ATOM 689 C CA . GLY A 1 92 ? -16.689 9.656 17.764 1.00 69.62 92 GLY A CA 1
ATOM 690 C C . GLY A 1 92 ? -17.278 8.847 16.598 1.00 69.62 92 GLY A C 1
ATOM 691 O O . GLY A 1 92 ? -18.231 8.099 16.799 1.00 69.62 92 GLY A O 1
ATOM 692 N N . TRP A 1 93 ? -16.724 8.970 15.387 1.00 64.94 93 TRP A N 1
ATOM 693 C CA . TRP A 1 93 ? -17.178 8.251 14.186 1.00 64.94 93 TRP A CA 1
ATOM 694 C C . TRP A 1 93 ? -16.694 6.790 14.150 1.00 64.94 93 TRP A C 1
ATOM 696 O O . TRP A 1 93 ? -17.381 5.919 13.617 1.00 64.94 93 TRP A O 1
ATOM 706 N N . LEU A 1 94 ? -15.540 6.487 14.753 1.00 61.97 94 LEU A N 1
ATOM 707 C CA . LEU A 1 94 ? -14.997 5.129 14.890 1.00 61.97 94 LEU A CA 1
ATOM 708 C C . LEU A 1 94 ? -15.579 4.417 16.114 1.00 61.97 94 LEU A C 1
ATOM 710 O O . LEU A 1 94 ? -14.906 4.206 17.125 1.00 61.97 94 LEU A O 1
ATOM 714 N N . GLN A 1 95 ? -16.837 4.001 16.004 1.00 66.75 95 GLN A N 1
ATOM 715 C CA . GLN A 1 95 ? -17.427 3.051 16.944 1.00 66.75 95 GLN A CA 1
ATOM 716 C C . GLN A 1 95 ? -16.636 1.719 16.929 1.00 66.75 95 GLN A C 1
ATOM 718 O O . GLN A 1 95 ? -16.037 1.378 15.901 1.00 66.75 95 GLN A O 1
ATOM 723 N N . PRO A 1 96 ? -16.634 0.932 18.028 1.00 73.75 96 PRO A N 1
ATOM 724 C CA . PRO A 1 96 ? -15.901 -0.338 18.135 1.00 73.75 96 PRO A CA 1
ATOM 725 C C . PRO A 1 96 ? -15.925 -1.252 16.888 1.00 73.75 96 PRO A C 1
ATOM 727 O O . PRO A 1 96 ? -14.857 -1.743 16.517 1.00 73.75 96 PRO A O 1
ATOM 730 N N . PRO A 1 97 ? -17.061 -1.453 16.181 1.00 72.19 97 PRO A N 1
ATOM 731 C CA . PRO A 1 97 ? -17.100 -2.299 14.982 1.00 72.19 97 PRO A CA 1
ATOM 732 C C . PRO A 1 97 ? -16.309 -1.753 13.781 1.00 72.19 97 PRO A C 1
ATOM 734 O O . PRO A 1 97 ? -15.740 -2.531 13.017 1.00 72.19 97 PRO A O 1
ATOM 737 N N . VAL A 1 98 ? -16.213 -0.432 13.610 1.00 70.69 98 VAL A N 1
ATOM 738 C CA . VAL A 1 98 ? -15.530 0.177 12.454 1.00 70.69 98 VAL A CA 1
ATOM 739 C C . VAL A 1 98 ? -14.016 -0.043 12.543 1.00 70.69 98 VAL A C 1
ATOM 741 O O . VAL A 1 98 ? -13.382 -0.372 11.543 1.00 70.69 98 VAL A O 1
ATOM 744 N N . ARG A 1 99 ? -13.432 0.027 13.749 1.00 77.50 99 ARG A N 1
ATOM 745 C CA . ARG A 1 99 ? -12.014 -0.321 13.981 1.00 77.50 99 ARG A CA 1
ATOM 746 C C . ARG A 1 99 ? -11.696 -1.753 13.545 1.00 77.50 99 ARG A C 1
ATOM 748 O O . ARG A 1 99 ? -10.659 -1.987 12.928 1.00 77.50 99 ARG A O 1
ATOM 755 N N . VAL A 1 100 ? -12.589 -2.692 13.856 1.00 79.12 100 VAL A N 1
ATOM 756 C CA . VAL A 1 100 ? -12.433 -4.107 13.495 1.00 79.12 100 VAL A CA 1
ATOM 757 C C . VAL A 1 100 ? -12.523 -4.288 11.981 1.00 79.12 100 VAL A C 1
ATOM 759 O O . VAL A 1 100 ? -11.665 -4.951 11.407 1.00 79.12 100 VAL A O 1
ATOM 762 N N . LEU A 1 101 ? -13.488 -3.644 11.316 1.00 80.75 101 LEU A N 1
ATOM 763 C CA . LEU A 1 101 ? -13.623 -3.695 9.855 1.00 80.75 101 LEU A CA 1
ATOM 764 C C . LEU A 1 101 ? -12.384 -3.165 9.129 1.00 80.75 101 LEU A C 1
ATOM 766 O O . LEU A 1 101 ? -11.940 -3.784 8.167 1.00 80.75 101 LEU A O 1
ATOM 770 N N . ILE A 1 102 ? -11.792 -2.064 9.601 1.00 80.31 102 ILE A N 1
ATOM 771 C CA . ILE A 1 102 ? -10.561 -1.522 9.007 1.00 80.31 102 ILE A CA 1
ATOM 772 C C . ILE A 1 102 ? -9.395 -2.491 9.223 1.00 80.31 102 ILE A C 1
ATOM 774 O O . ILE A 1 102 ? -8.634 -2.743 8.293 1.00 80.31 102 ILE A O 1
ATOM 778 N N . GLY A 1 103 ? -9.272 -3.081 10.416 1.00 82.94 103 GLY A N 1
ATOM 779 C CA . GLY A 1 103 ? -8.265 -4.108 10.689 1.00 82.94 103 GLY A CA 1
ATOM 780 C C . GLY A 1 103 ? -8.410 -5.328 9.775 1.00 82.94 103 GLY A C 1
ATOM 781 O O . GLY A 1 103 ? -7.422 -5.787 9.206 1.00 82.94 103 GLY A O 1
ATOM 782 N N . ILE A 1 104 ? -9.642 -5.801 9.564 1.00 85.94 104 ILE A N 1
ATOM 783 C CA . ILE A 1 104 ? -9.944 -6.888 8.624 1.00 85.94 104 ILE A CA 1
ATOM 784 C C . ILE A 1 104 ? -9.594 -6.470 7.194 1.00 85.94 104 ILE A C 1
ATOM 786 O O . ILE A 1 104 ? -8.933 -7.227 6.491 1.00 85.94 104 ILE A O 1
ATOM 790 N N . ALA A 1 105 ? -9.975 -5.267 6.763 1.00 84.31 105 ALA A N 1
ATOM 791 C CA . ALA A 1 105 ? -9.665 -4.770 5.425 1.00 84.31 105 ALA A CA 1
ATOM 792 C C . ALA A 1 105 ? -8.149 -4.698 5.180 1.00 84.31 105 ALA A C 1
ATOM 794 O O . ALA A 1 105 ? -7.677 -5.129 4.130 1.00 84.31 105 ALA A O 1
ATOM 795 N N . VAL A 1 106 ? -7.375 -4.224 6.163 1.00 88.00 106 VAL A N 1
ATOM 796 C CA . VAL A 1 106 ? -5.905 -4.212 6.105 1.00 88.00 106 VAL A CA 1
ATOM 797 C C . VAL A 1 106 ? -5.349 -5.633 6.060 1.00 88.00 106 VAL A C 1
ATOM 799 O O . VAL A 1 106 ? -4.471 -5.904 5.245 1.00 88.00 106 VAL A O 1
ATOM 802 N N . ALA A 1 107 ? -5.865 -6.550 6.882 1.00 87.06 107 ALA A N 1
ATOM 803 C CA . ALA A 1 107 ? -5.435 -7.946 6.883 1.00 87.06 107 ALA A CA 1
ATOM 804 C C . ALA A 1 107 ? -5.690 -8.623 5.526 1.00 87.06 107 ALA A C 1
ATOM 806 O O . ALA A 1 107 ? -4.791 -9.261 4.982 1.00 87.06 107 ALA A O 1
ATOM 807 N N . VAL A 1 108 ? -6.875 -8.426 4.941 1.00 90.62 108 VAL A N 1
ATOM 808 C CA . VAL A 1 108 ? -7.225 -8.924 3.602 1.00 90.62 108 VAL A CA 1
ATOM 809 C C . VAL A 1 108 ? -6.332 -8.293 2.537 1.00 90.62 108 VAL A C 1
ATOM 811 O O . VAL A 1 108 ? -5.803 -9.009 1.692 1.00 90.62 108 VAL A O 1
ATOM 814 N N . ALA A 1 109 ? -6.104 -6.979 2.591 1.00 87.81 109 ALA A N 1
ATOM 815 C CA . ALA A 1 109 ? -5.208 -6.300 1.660 1.00 87.81 109 ALA A CA 1
ATOM 816 C C . ALA A 1 109 ? -3.784 -6.873 1.733 1.00 87.81 109 ALA A C 1
ATOM 818 O O . ALA A 1 109 ? -3.175 -7.137 0.697 1.00 87.81 109 ALA A O 1
ATOM 819 N N . LEU A 1 110 ? -3.273 -7.131 2.942 1.00 88.56 110 LEU A N 1
ATOM 820 C CA . LEU A 1 110 ? -1.974 -7.770 3.148 1.00 88.56 110 LEU A CA 1
ATOM 821 C C . LEU A 1 110 ? -1.937 -9.175 2.546 1.00 88.56 110 LEU A C 1
ATOM 823 O O . LEU A 1 110 ? -0.968 -9.531 1.883 1.00 88.56 110 LEU A O 1
ATOM 827 N N . LEU A 1 111 ? -2.998 -9.954 2.750 1.00 90.56 111 LEU A N 1
ATOM 828 C CA . LEU A 1 111 ? -3.111 -11.321 2.254 1.00 90.56 111 LEU A CA 1
ATOM 829 C C . LEU A 1 111 ? -3.134 -11.353 0.720 1.00 90.56 111 LEU A C 1
ATOM 831 O O . LEU A 1 111 ? -2.366 -12.095 0.118 1.00 90.56 111 LEU A O 1
ATOM 835 N N . VAL A 1 112 ? -3.909 -10.471 0.083 1.00 86.62 112 VAL A N 1
ATOM 836 C CA . VAL A 1 112 ? -3.950 -10.322 -1.382 1.00 86.62 112 VAL A CA 1
ATOM 837 C C . VAL A 1 112 ? -2.599 -9.868 -1.936 1.00 86.62 112 VAL A C 1
ATOM 839 O O . VAL A 1 112 ? -2.135 -10.399 -2.943 1.00 86.62 112 VAL A O 1
ATOM 842 N N . VAL A 1 113 ? -1.930 -8.914 -1.283 1.00 87.50 113 VAL A N 1
ATOM 843 C CA . VAL A 1 113 ? -0.586 -8.474 -1.691 1.00 87.50 113 VAL A CA 1
ATOM 844 C C . VAL A 1 113 ? 0.428 -9.611 -1.554 1.00 87.50 113 VAL A C 1
ATOM 846 O O . VAL A 1 113 ? 1.252 -9.789 -2.451 1.00 87.50 113 VAL A O 1
ATOM 849 N N . CYS A 1 114 ? 0.371 -10.391 -0.472 1.00 85.69 114 CYS A N 1
ATOM 850 C CA . CYS A 1 114 ? 1.214 -11.568 -0.273 1.00 85.69 114 CYS A CA 1
ATOM 851 C C . CYS A 1 114 ? 0.972 -12.621 -1.353 1.00 85.69 114 CYS A C 1
ATOM 853 O O . CYS A 1 114 ? 1.939 -13.057 -1.968 1.00 85.69 114 CYS A O 1
ATOM 855 N N . GLU A 1 115 ? -0.284 -12.962 -1.634 1.00 84.81 115 GLU A N 1
ATOM 856 C CA . GLU A 1 115 ? -0.670 -13.909 -2.685 1.00 84.81 115 GLU A CA 1
ATOM 857 C C . GLU A 1 115 ? -0.199 -13.444 -4.067 1.00 84.81 115 GLU A C 1
ATOM 859 O O . GLU A 1 115 ? 0.483 -14.182 -4.770 1.00 84.81 115 GLU A O 1
ATOM 864 N N . LEU A 1 116 ? -0.447 -12.188 -4.449 1.00 79.12 116 LEU A N 1
ATOM 865 C CA . LEU A 1 116 ? 0.004 -11.649 -5.738 1.00 79.12 116 LEU A CA 1
ATOM 866 C C . LEU A 1 116 ? 1.532 -11.608 -5.848 1.00 79.12 116 LEU A C 1
ATOM 868 O O . LEU A 1 116 ? 2.099 -11.877 -6.909 1.00 79.12 116 LEU A O 1
ATOM 872 N N . LYS A 1 117 ? 2.222 -11.253 -4.762 1.00 78.31 117 LYS A N 1
ATOM 873 C CA . LYS A 1 117 ? 3.685 -11.193 -4.725 1.00 78.31 117 LYS A CA 1
ATOM 874 C C . LYS A 1 117 ? 4.305 -12.593 -4.721 1.00 78.31 117 LYS A C 1
ATOM 876 O O . LYS A 1 117 ? 5.333 -12.775 -5.369 1.00 78.31 117 LYS A O 1
ATOM 881 N N . ALA A 1 118 ? 3.680 -13.565 -4.056 1.00 73.81 118 ALA A N 1
ATOM 882 C CA . ALA A 1 118 ? 4.046 -14.977 -4.097 1.00 73.81 118 ALA A CA 1
ATOM 883 C C . ALA A 1 118 ? 3.808 -15.557 -5.498 1.00 73.81 118 ALA A C 1
ATOM 885 O O . ALA A 1 118 ? 4.740 -16.090 -6.093 1.00 73.81 118 ALA A O 1
ATOM 886 N N . ALA A 1 119 ? 2.631 -15.342 -6.088 1.00 66.81 119 ALA A N 1
ATOM 887 C CA . ALA A 1 119 ? 2.304 -15.760 -7.451 1.00 66.81 119 ALA A CA 1
ATOM 888 C C . ALA A 1 119 ? 3.294 -15.195 -8.488 1.00 66.81 119 ALA A C 1
ATOM 890 O O . ALA A 1 119 ? 3.727 -15.904 -9.392 1.00 66.81 119 ALA A O 1
A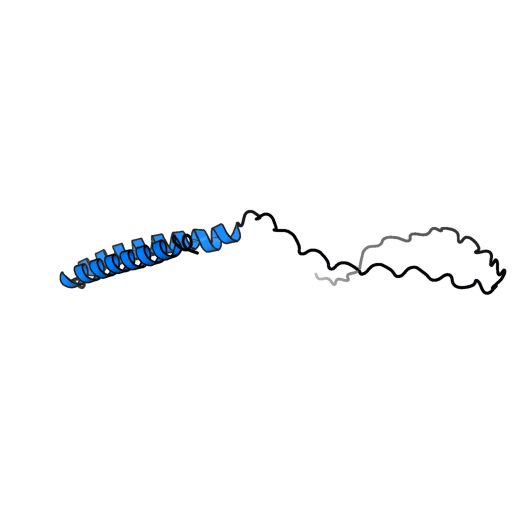TOM 891 N N . ARG A 1 120 ? 3.746 -13.943 -8.321 1.00 64.94 120 ARG A N 1
ATOM 892 C CA . ARG A 1 120 ? 4.805 -13.343 -9.159 1.00 64.94 120 ARG A CA 1
ATOM 893 C C . ARG A 1 120 ? 6.210 -13.895 -8.895 1.00 64.94 120 ARG A C 1
ATOM 895 O O . ARG A 1 120 ? 7.099 -13.671 -9.714 1.00 64.94 120 ARG A O 1
ATOM 902 N N . ARG A 1 121 ? 6.445 -14.564 -7.762 1.00 63.66 121 ARG A N 1
ATOM 903 C CA . ARG A 1 121 ? 7.745 -15.140 -7.375 1.00 63.66 121 ARG A CA 1
ATOM 904 C C . ARG A 1 121 ? 7.914 -16.597 -7.826 1.00 63.66 121 ARG A C 1
ATOM 906 O O . ARG A 1 121 ? 9.055 -17.038 -7.915 1.00 63.66 121 ARG A O 1
ATOM 913 N N . TYR A 1 122 ? 6.830 -17.294 -8.181 1.00 58.75 122 TYR A N 1
ATOM 914 C CA . TYR A 1 122 ? 6.849 -18.682 -8.667 1.00 58.75 122 TYR A CA 1
ATOM 915 C C . TYR A 1 122 ? 6.572 -18.892 -10.180 1.00 58.75 122 TYR A C 1
ATOM 917 O O . TYR A 1 122 ? 5.966 -19.904 -10.524 1.00 58.75 122 TYR A O 1
ATOM 925 N N . PRO A 1 123 ? 7.006 -18.039 -11.135 1.00 56.28 123 PRO A N 1
ATOM 926 C CA . PRO A 1 123 ? 6.817 -18.343 -12.556 1.00 56.28 123 PRO A CA 1
ATOM 927 C C . PRO A 1 123 ? 7.742 -19.450 -13.106 1.00 56.28 123 PRO A C 1
ATOM 929 O O . PRO A 1 123 ? 7.683 -19.725 -14.298 1.00 56.28 123 PRO A O 1
ATOM 932 N N . VAL A 1 124 ? 8.599 -20.095 -12.304 1.00 62.56 124 VAL A N 1
ATOM 933 C CA . VAL A 1 124 ? 9.516 -21.141 -12.797 1.00 62.56 124 VAL A CA 1
ATOM 934 C C . VAL A 1 124 ? 9.687 -22.244 -11.756 1.00 62.56 124 VAL A C 1
ATOM 936 O O . VAL A 1 124 ? 10.404 -22.059 -10.777 1.00 62.56 124 VAL A O 1
ATOM 939 N N . THR A 1 125 ? 9.016 -23.380 -11.965 1.00 61.25 125 THR A N 1
ATOM 940 C CA . THR A 1 125 ? 9.600 -24.739 -12.053 1.00 61.25 125 THR A CA 1
ATOM 941 C C . THR A 1 125 ? 8.458 -25.719 -12.357 1.00 61.25 125 THR A C 1
ATOM 943 O O . THR A 1 125 ? 7.880 -26.275 -11.432 1.00 61.25 125 THR A O 1
ATOM 946 N N . ALA A 1 126 ? 8.095 -25.872 -13.636 1.00 56.34 126 ALA A N 1
ATOM 947 C CA . ALA A 1 126 ? 7.502 -27.087 -14.222 1.00 56.34 126 ALA A CA 1
ATOM 948 C C . ALA A 1 126 ? 7.082 -26.806 -15.677 1.00 56.34 126 ALA A C 1
ATOM 950 O O . ALA A 1 126 ? 5.982 -26.307 -15.908 1.00 56.34 126 ALA A O 1
ATOM 951 N N . ASN A 1 127 ? 7.988 -27.066 -16.624 1.00 48.12 127 ASN A N 1
ATOM 952 C CA . ASN A 1 127 ? 7.778 -27.818 -17.876 1.00 48.12 127 ASN A CA 1
ATOM 953 C C . ASN A 1 127 ? 8.953 -27.562 -18.826 1.00 48.12 127 ASN A C 1
ATOM 955 O O . ASN A 1 127 ? 9.071 -26.416 -19.316 1.00 48.12 127 ASN A O 1
#

Secondary structure (DSSP, 8-state):
--------------------PPP---------------PPPPPP-PPPPPPPPPP----HHIIIIIIIHHHHHHHHHHHHHHHHHHHHHHTT---HHHHHHHHHHHHHHHHHHHHHHHHTT---S--

Sequence (127 aa):
MPPPDRDARSPAAPITRDAATPPRDSAALRTGPVPAEPRPASPPRLPPRPPGPRVPAFDWENLIGVKLFSGIAGVALVLAAIFFLRYSIEHGWLQPPVRVLIGIAVAVALLVVCELKAARRYPVTAN

Foldseek 3Di:
DDDDDDDDDDDDDDDDDDDDDDDDDPPPDDDDDDPDDPDPDDPPDDDDDPDPDDDDDPCVCCCVPPVVVVVVVVVVVVVCVVVVVVVCVVVVNDDPVNVVVVVVVVVVVVVVVVVVVVVVVPPDDDD

pLDDT: mean 72.28, std 12.78, range [48.12, 94.62]

Ra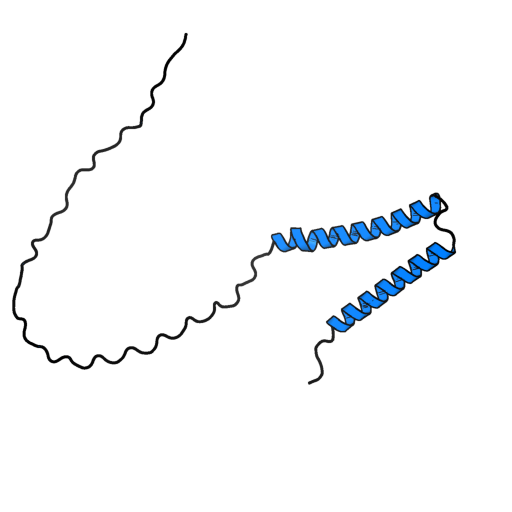dius of gyration: 40.57 Å; chains: 1; bounding box: 64×94×97 Å